Protein AF-A0A942PMK2-F1 (afdb_monomer_lite)

Radius of gyration: 14.57 Å; chains: 1; bounding box: 34×32×46 Å

Foldseek 3Di:
DDDPDPQPLVLQLQLQLQLQLLLLLCVVPDDNVVSNLSSVLSNLLSVCVRVVHDSVVVCVVDDDDPQSVCLSHPLDDDSSLSSQCSVCVVVVVPVSVVVSCVVSVHDPVSSVVSSVVSNVVSVVVPSD

Structure (mmCIF, N/CA/C/O backbone):
data_AF-A0A942PMK2-F1
#
_entry.id   AF-A0A942PMK2-F1
#
loop_
_atom_site.group_PDB
_atom_site.id
_atom_site.type_symbol
_atom_site.label_atom_id
_atom_site.label_alt_id
_atom_site.label_comp_id
_atom_site.label_asym_id
_atom_site.label_entity_id
_atom_site.label_seq_id
_atom_site.pdbx_PDB_ins_code
_atom_site.Cartn_x
_atom_site.Cartn_y
_atom_site.Cartn_z
_atom_site.occupancy
_atom_site.B_iso_or_equiv
_atom_site.auth_seq_id
_atom_site.auth_comp_id
_atom_site.auth_asym_id
_atom_site.auth_atom_id
_atom_site.pdbx_PDB_model_num
ATOM 1 N N . THR A 1 1 ? -15.184 6.788 30.556 1.00 33.84 1 THR A N 1
ATOM 2 C CA . THR A 1 1 ? -14.123 7.720 30.124 1.00 33.84 1 THR A CA 1
ATOM 3 C C . THR A 1 1 ? -13.340 7.067 28.999 1.00 33.84 1 THR A C 1
ATOM 5 O O . THR A 1 1 ? -12.316 6.446 29.239 1.00 33.84 1 THR A O 1
ATOM 8 N N . ALA A 1 2 ? -13.863 7.110 27.771 1.00 38.03 2 ALA A N 1
ATOM 9 C CA . ALA A 1 2 ? -13.157 6.568 26.611 1.00 38.03 2 ALA A CA 1
ATOM 10 C C . ALA A 1 2 ? -12.288 7.689 26.038 1.00 38.03 2 ALA A C 1
ATOM 12 O O . ALA A 1 2 ? -12.793 8.594 25.378 1.00 38.03 2 ALA A O 1
ATOM 13 N N . GLY A 1 3 ? -11.007 7.692 26.406 1.00 37.12 3 GLY A N 1
ATOM 14 C CA . GLY A 1 3 ? -10.035 8.615 25.841 1.00 37.12 3 GLY A CA 1
ATOM 15 C C . GLY A 1 3 ? -9.850 8.288 24.367 1.00 37.12 3 GLY A C 1
ATOM 16 O O . GLY A 1 3 ? -9.281 7.253 24.037 1.00 37.12 3 GLY A O 1
ATOM 17 N N . SER A 1 4 ? -10.330 9.167 23.491 1.00 43.56 4 SER A N 1
ATOM 18 C CA . SER A 1 4 ? -9.861 9.247 22.114 1.00 43.56 4 SER A CA 1
ATOM 19 C C . SER A 1 4 ? -8.357 9.504 22.169 1.00 43.56 4 SER A C 1
ATOM 21 O O . SER A 1 4 ? -7.924 10.630 22.429 1.00 43.56 4 SER A O 1
ATOM 23 N N . LYS A 1 5 ? -7.550 8.452 22.017 1.00 49.47 5 LYS A N 1
ATOM 24 C CA . LYS A 1 5 ? -6.116 8.618 21.795 1.00 49.47 5 LYS A CA 1
ATOM 25 C C . LYS A 1 5 ? -5.984 9.497 20.545 1.00 49.47 5 LYS A C 1
ATOM 27 O O . LYS A 1 5 ? -6.653 9.192 19.556 1.00 49.47 5 LYS A O 1
ATOM 32 N N . PRO A 1 6 ? -5.208 10.592 20.574 1.00 53.53 6 PRO A N 1
ATOM 33 C CA . PRO A 1 6 ? -4.933 11.329 19.352 1.00 53.53 6 PRO A CA 1
ATOM 34 C C . PRO A 1 6 ? -4.385 10.335 18.328 1.00 53.53 6 PRO A C 1
ATOM 36 O O . PRO A 1 6 ? -3.526 9.515 18.668 1.00 53.53 6 PRO A O 1
ATOM 39 N N . THR A 1 7 ? -4.945 10.358 17.118 1.00 61.19 7 THR A N 1
ATOM 40 C CA . THR A 1 7 ? -4.472 9.590 15.964 1.00 61.19 7 THR A CA 1
ATOM 41 C C . THR A 1 7 ? -2.950 9.672 15.949 1.00 61.19 7 THR A C 1
ATOM 43 O O . THR A 1 7 ? -2.421 10.778 15.891 1.00 61.19 7 THR A O 1
ATOM 46 N N . SER A 1 8 ? -2.249 8.542 16.101 1.00 80.81 8 SER A N 1
ATOM 47 C CA . SER A 1 8 ? -0.784 8.539 16.196 1.00 80.81 8 SER A CA 1
ATOM 48 C C . SER A 1 8 ? -0.213 9.282 14.982 1.00 80.81 8 SER A C 1
ATOM 50 O O . SER A 1 8 ? -0.409 8.790 13.867 1.00 80.81 8 SER A O 1
ATOM 52 N N . PRO A 1 9 ? 0.469 10.437 15.150 1.00 84.50 9 PRO A N 1
ATOM 53 C CA . PRO A 1 9 ? 0.996 11.210 14.021 1.00 84.50 9 PRO A CA 1
ATOM 54 C C . PRO A 1 9 ? 1.894 10.360 13.121 1.00 84.50 9 PRO A C 1
ATOM 56 O O . PRO A 1 9 ? 1.856 10.471 11.900 1.00 84.50 9 PRO A O 1
ATOM 59 N N . VAL A 1 10 ? 2.608 9.407 13.729 1.00 88.44 10 VAL A N 1
ATOM 60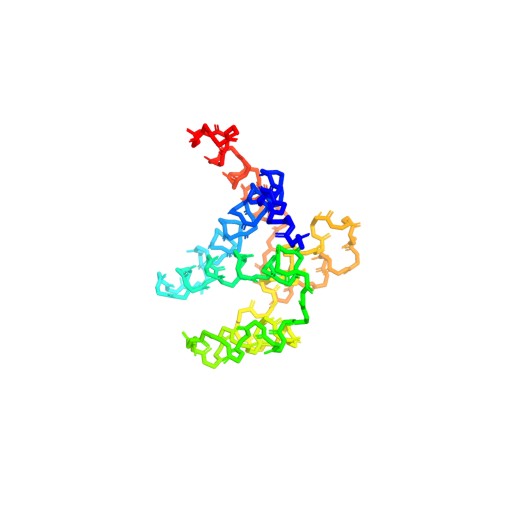 C CA . VAL A 1 10 ? 3.413 8.400 13.033 1.00 88.44 10 VAL A CA 1
ATOM 61 C C . VAL A 1 10 ? 2.553 7.504 12.141 1.00 88.44 10 VAL A C 1
ATOM 63 O O . VAL A 1 10 ? 2.883 7.339 10.975 1.00 88.44 10 VAL A O 1
ATOM 66 N N . LEU A 1 11 ? 1.434 6.960 12.639 1.00 90.25 11 LEU A N 1
ATOM 67 C CA . LEU A 1 11 ? 0.555 6.106 11.826 1.00 90.25 11 LEU A CA 1
ATOM 68 C C . LEU A 1 11 ? -0.132 6.893 10.707 1.00 90.25 11 LEU A C 1
ATOM 70 O O . LEU A 1 11 ? -0.263 6.375 9.602 1.00 90.25 11 LEU A O 1
ATOM 74 N N . SER A 1 12 ? -0.531 8.141 10.966 1.00 91.50 12 SER A N 1
ATOM 75 C CA . SER A 1 12 ? -1.069 9.032 9.931 1.00 91.50 12 SER A CA 1
ATOM 76 C C . SER A 1 12 ? -0.037 9.282 8.833 1.00 91.50 12 SER A C 1
ATOM 78 O O . SER A 1 12 ? -0.348 9.161 7.649 1.00 91.50 12 SER A O 1
ATOM 80 N N . ARG A 1 13 ? 1.212 9.563 9.220 1.00 93.38 13 ARG A N 1
ATOM 81 C CA . ARG A 1 13 ? 2.327 9.737 8.289 1.00 93.38 13 ARG A CA 1
ATOM 82 C C . ARG A 1 13 ? 2.575 8.470 7.475 1.00 93.38 13 ARG A C 1
ATOM 84 O O . ARG A 1 13 ? 2.664 8.558 6.257 1.00 93.38 13 ARG A O 1
ATOM 91 N N . THR A 1 14 ? 2.623 7.304 8.119 1.00 94.69 14 THR A N 1
ATOM 92 C CA . THR A 1 14 ? 2.767 6.007 7.441 1.00 94.69 14 THR A CA 1
ATOM 93 C C . THR A 1 14 ? 1.634 5.763 6.447 1.00 94.69 14 THR A C 1
ATOM 95 O O . THR A 1 14 ? 1.907 5.396 5.310 1.00 94.69 14 THR A O 1
ATOM 98 N N . ALA A 1 15 ? 0.379 6.022 6.828 1.00 96.31 15 ALA A N 1
ATOM 99 C CA . ALA A 1 15 ? -0.775 5.844 5.948 1.00 96.31 15 ALA A CA 1
ATOM 100 C C . ALA A 1 15 ? -0.665 6.705 4.681 1.00 96.31 15 ALA A C 1
ATOM 102 O O . ALA A 1 15 ? -0.867 6.217 3.570 1.00 96.31 15 ALA A O 1
ATOM 103 N N . ILE A 1 16 ? -0.300 7.979 4.842 1.00 96.69 16 ILE A N 1
ATOM 104 C CA . ILE A 1 16 ? -0.152 8.924 3.731 1.00 96.69 16 ILE A CA 1
ATOM 105 C C . ILE A 1 16 ? 1.040 8.541 2.841 1.00 96.69 16 ILE A C 1
ATOM 107 O O . ILE A 1 16 ? 0.906 8.544 1.617 1.00 96.69 16 ILE A O 1
ATOM 111 N N . THR A 1 17 ? 2.176 8.149 3.431 1.00 97.81 17 THR A N 1
ATOM 112 C CA . THR A 1 17 ? 3.335 7.643 2.677 1.00 97.81 17 THR A CA 1
ATOM 113 C C . THR A 1 17 ? 2.958 6.407 1.868 1.00 97.81 17 THR A C 1
ATOM 115 O O . THR A 1 17 ? 3.259 6.350 0.678 1.00 97.81 17 THR A O 1
ATOM 118 N N . ARG A 1 18 ? 2.251 5.443 2.471 1.00 98.44 18 ARG A N 1
ATOM 119 C CA . ARG A 1 18 ? 1.816 4.219 1.791 1.00 98.44 18 ARG A CA 1
ATOM 120 C C . ARG A 1 18 ? 0.845 4.512 0.651 1.00 98.44 18 ARG A C 1
ATOM 122 O O . ARG A 1 18 ? 0.996 3.942 -0.426 1.00 98.44 18 ARG A O 1
ATOM 129 N N . GLY A 1 19 ? -0.106 5.425 0.861 1.00 98.38 19 GLY A N 1
ATOM 130 C CA . GLY A 1 19 ? -0.995 5.932 -0.188 1.00 98.38 19 GLY A CA 1
ATOM 131 C C . GLY A 1 19 ? -0.214 6.476 -1.375 1.00 98.38 19 GLY A C 1
ATOM 132 O O . GLY A 1 19 ? -0.357 5.989 -2.497 1.00 98.38 19 GLY A O 1
ATOM 133 N N . ARG A 1 20 ? 0.685 7.430 -1.115 1.00 98.56 20 ARG A N 1
ATOM 134 C CA . ARG A 1 20 ? 1.509 8.035 -2.165 1.00 98.56 20 ARG A CA 1
ATOM 135 C C . ARG A 1 20 ? 2.401 7.012 -2.862 1.00 98.56 20 ARG A C 1
ATOM 137 O O . ARG A 1 20 ? 2.598 7.093 -4.069 1.00 98.56 20 ARG A O 1
ATOM 144 N N . PHE A 1 21 ? 2.932 6.047 -2.124 1.00 98.75 21 PHE A N 1
ATOM 145 C CA . PHE A 1 21 ? 3.762 5.003 -2.701 1.00 98.75 21 PHE A CA 1
ATOM 146 C C . PHE A 1 21 ? 2.962 4.095 -3.646 1.00 98.75 21 PHE A C 1
ATOM 148 O O . PHE A 1 21 ? 3.383 3.898 -4.784 1.00 98.75 21 PHE A O 1
ATOM 155 N N . CYS A 1 22 ? 1.782 3.621 -3.229 1.00 98.69 22 CYS A N 1
ATOM 156 C CA . CYS A 1 22 ? 0.893 2.805 -4.066 1.00 98.69 22 CYS A CA 1
ATOM 157 C C . CYS A 1 22 ? 0.502 3.523 -5.366 1.00 98.69 22 CYS A C 1
ATOM 159 O O . CYS A 1 22 ? 0.539 2.925 -6.438 1.00 98.69 22 CYS A O 1
ATOM 161 N N . GLU A 1 23 ? 0.164 4.810 -5.275 1.00 98.62 23 GLU A N 1
ATOM 162 C CA . GLU A 1 23 ? -0.144 5.661 -6.430 1.00 98.62 23 GLU A CA 1
ATOM 163 C C . GLU A 1 23 ? 1.043 5.743 -7.407 1.00 98.62 23 GLU A C 1
ATOM 165 O O . GLU A 1 23 ? 0.887 5.525 -8.609 1.00 98.62 23 GLU A O 1
ATOM 170 N N . LEU A 1 24 ? 2.250 6.010 -6.893 1.00 98.62 24 LEU A N 1
ATOM 171 C CA . LEU A 1 24 ? 3.456 6.167 -7.710 1.00 98.62 24 LEU A CA 1
ATOM 172 C C . LEU A 1 24 ? 3.902 4.864 -8.382 1.00 98.62 24 LEU A C 1
ATOM 174 O O . LEU A 1 24 ? 4.389 4.915 -9.511 1.00 98.62 24 LEU A O 1
ATOM 178 N N . LEU A 1 25 ? 3.706 3.711 -7.735 1.00 98.31 25 LEU A N 1
ATOM 179 C CA . LEU A 1 25 ? 4.010 2.399 -8.319 1.00 98.31 25 LEU A CA 1
ATOM 180 C C . LEU A 1 25 ? 3.196 2.118 -9.590 1.00 98.31 25 LEU A C 1
ATOM 182 O O . LEU A 1 25 ? 3.654 1.383 -10.458 1.00 98.31 25 LEU A O 1
ATOM 186 N N . ALA A 1 26 ? 2.003 2.699 -9.717 1.00 97.44 26 ALA A N 1
ATOM 187 C CA . ALA A 1 26 ? 1.122 2.493 -10.864 1.00 97.44 26 ALA A CA 1
ATOM 188 C C . ALA A 1 26 ? 1.246 3.563 -11.956 1.00 97.44 26 ALA A C 1
ATOM 190 O O . ALA A 1 26 ? 0.559 3.473 -12.978 1.00 97.44 26 ALA A O 1
ATOM 191 N N . LYS A 1 27 ? 2.114 4.562 -11.763 1.00 96.00 27 LYS A N 1
ATOM 192 C CA . LYS A 1 27 ? 2.195 5.766 -12.600 1.00 96.00 27 LYS A CA 1
ATOM 193 C C . LYS A 1 27 ? 2.383 5.480 -14.092 1.00 96.00 27 LYS A C 1
ATOM 195 O O . LYS A 1 27 ? 1.846 6.207 -14.924 1.00 96.00 27 LYS A O 1
ATOM 200 N N . GLU A 1 28 ? 3.145 4.442 -14.428 1.00 92.12 28 GLU A N 1
ATOM 201 C CA . GLU A 1 28 ? 3.458 4.074 -15.816 1.00 92.12 28 GLU A CA 1
ATOM 202 C C . GLU A 1 28 ? 2.557 2.958 -16.364 1.00 92.12 28 GLU A C 1
ATOM 204 O O . GLU A 1 28 ? 2.557 2.699 -17.567 1.00 92.12 28 GLU A O 1
ATOM 209 N N . ASN A 1 29 ? 1.774 2.303 -15.501 1.00 90.75 29 ASN A N 1
ATOM 210 C CA . ASN A 1 29 ? 1.078 1.058 -15.829 1.00 90.75 29 ASN A CA 1
ATOM 211 C C . ASN A 1 29 ? -0.448 1.187 -15.825 1.00 90.75 29 ASN A C 1
ATOM 213 O O . ASN A 1 29 ? -1.111 0.397 -16.494 1.00 90.75 29 ASN A O 1
ATOM 217 N N . LEU A 1 30 ? -1.010 2.155 -15.095 1.00 96.56 30 LEU A N 1
ATOM 218 C CA . LEU A 1 30 ? -2.456 2.333 -14.941 1.00 96.56 30 LEU A CA 1
ATOM 219 C C . LEU A 1 30 ? -2.896 3.765 -15.281 1.00 96.56 30 LEU A C 1
ATOM 221 O O . LEU A 1 30 ? -2.107 4.701 -15.148 1.00 96.56 30 LEU A O 1
ATOM 225 N N . PRO A 1 31 ? -4.155 3.972 -15.703 1.00 97.75 31 PRO A N 1
ATOM 226 C CA . PRO A 1 31 ? -4.706 5.310 -15.905 1.00 97.75 31 PRO A CA 1
ATOM 227 C C . PRO A 1 31 ? -4.865 6.071 -14.578 1.00 97.75 31 PRO A C 1
ATOM 229 O O . PRO A 1 31 ? -4.961 5.473 -13.508 1.00 97.75 31 PRO A O 1
ATOM 232 N N . GLN A 1 32 ? -4.942 7.405 -14.649 1.00 97.06 32 GLN A N 1
ATOM 233 C CA . GLN A 1 32 ? -4.963 8.286 -13.470 1.00 97.06 32 GLN A CA 1
ATOM 234 C C . GLN A 1 32 ? -6.040 7.915 -12.437 1.00 97.06 32 GLN A C 1
ATOM 236 O O . GLN A 1 32 ? -5.770 7.927 -11.245 1.00 97.06 32 GLN A O 1
ATOM 241 N N . ASN A 1 33 ? -7.239 7.521 -12.875 1.00 97.38 33 ASN A N 1
ATOM 242 C CA . ASN A 1 33 ? -8.322 7.132 -11.965 1.00 97.38 33 ASN A CA 1
ATOM 243 C C . ASN A 1 33 ? -7.958 5.917 -11.094 1.00 97.38 33 ASN A C 1
ATOM 245 O O . ASN A 1 33 ? -8.392 5.820 -9.950 1.00 97.38 33 ASN A O 1
ATOM 249 N N . ASP A 1 34 ? -7.184 4.976 -11.634 1.00 98.31 34 ASP A N 1
ATOM 250 C CA . ASP A 1 34 ? -6.722 3.807 -10.891 1.00 98.31 34 ASP A CA 1
ATOM 251 C C . ASP A 1 34 ? -5.561 4.169 -9.952 1.00 98.31 34 ASP A C 1
ATOM 253 O O . ASP A 1 34 ? -5.477 3.621 -8.854 1.00 98.31 34 ASP A O 1
ATOM 257 N N . GLN A 1 35 ? -4.716 5.132 -10.334 1.00 98.25 35 GLN A N 1
ATOM 258 C CA . GLN A 1 35 ? -3.670 5.684 -9.464 1.00 98.25 35 GLN A CA 1
ATOM 259 C C . GLN A 1 35 ? -4.283 6.395 -8.245 1.00 98.25 35 GLN A C 1
ATOM 261 O O . GLN A 1 35 ? -3.883 6.134 -7.110 1.00 98.25 35 GLN A O 1
ATOM 266 N N . ASP A 1 36 ? -5.320 7.210 -8.458 1.00 97.88 36 ASP A N 1
ATOM 267 C CA . ASP A 1 36 ? -6.046 7.896 -7.381 1.00 97.88 36 ASP A CA 1
ATOM 268 C C . ASP A 1 36 ? -6.702 6.884 -6.420 1.00 97.88 36 ASP A C 1
ATOM 270 O O . ASP A 1 36 ? -6.654 7.036 -5.197 1.00 97.88 36 ASP A O 1
ATOM 274 N N . ASN A 1 37 ? -7.268 5.795 -6.953 1.00 98.31 37 ASN A N 1
ATOM 275 C CA . ASN A 1 37 ? -7.806 4.710 -6.128 1.00 98.31 37 ASN A CA 1
ATOM 276 C C . ASN A 1 37 ? -6.709 3.980 -5.341 1.00 98.31 37 ASN A C 1
ATOM 278 O O . ASN A 1 37 ? -6.938 3.597 -4.195 1.00 98.31 37 ASN A O 1
ATOM 282 N N . LEU A 1 38 ? -5.515 3.808 -5.912 1.00 98.62 38 LEU A N 1
ATOM 283 C CA . LEU A 1 38 ? -4.370 3.225 -5.213 1.00 98.62 38 LEU A CA 1
ATOM 284 C C . LEU A 1 38 ? -3.875 4.095 -4.059 1.00 98.62 38 LEU A C 1
ATOM 286 O O . LEU A 1 38 ? -3.499 3.553 -3.017 1.00 98.62 38 LEU A O 1
ATOM 290 N N . PHE A 1 39 ? -3.954 5.422 -4.190 1.00 98.50 39 PHE A N 1
ATOM 291 C CA . PHE A 1 39 ? -3.730 6.319 -3.059 1.00 98.50 39 PHE A CA 1
ATOM 292 C C . PHE A 1 39 ? -4.703 6.010 -1.912 1.00 98.50 39 PHE A C 1
ATOM 294 O O . PHE A 1 39 ? -4.278 5.814 -0.771 1.00 98.50 39 PHE A O 1
ATOM 301 N N . ILE A 1 40 ? -6.001 5.892 -2.217 1.00 98.00 40 ILE A N 1
ATOM 302 C CA . ILE A 1 40 ? -7.041 5.560 -1.229 1.00 98.00 40 ILE A CA 1
ATOM 303 C C . ILE A 1 40 ? -6.772 4.193 -0.593 1.00 98.00 40 ILE A C 1
ATOM 305 O O . ILE A 1 40 ? -6.820 4.078 0.630 1.00 98.00 40 ILE A O 1
ATOM 309 N N . VAL A 1 41 ? -6.445 3.173 -1.393 1.00 98.62 41 VAL A N 1
ATOM 310 C CA . VAL A 1 41 ? -6.100 1.824 -0.910 1.00 98.62 41 VAL A CA 1
ATOM 311 C C . VAL A 1 41 ? -4.930 1.882 0.076 1.00 98.62 41 VAL A C 1
ATOM 313 O O . VAL A 1 41 ? -5.026 1.334 1.176 1.00 98.62 41 VAL A O 1
ATOM 316 N N . GLY A 1 42 ? -3.846 2.582 -0.266 1.00 98.38 42 GLY A N 1
ATOM 317 C CA . GLY A 1 42 ? -2.686 2.697 0.615 1.00 98.38 42 GLY A CA 1
ATOM 318 C C . GLY A 1 42 ? -3.018 3.407 1.931 1.00 98.38 42 GLY A C 1
ATOM 319 O O . GLY A 1 42 ? -2.695 2.879 2.994 1.00 98.38 42 GLY A O 1
ATOM 320 N N . VAL A 1 43 ? -3.749 4.526 1.898 1.00 97.56 43 VAL A N 1
ATOM 321 C CA . VAL A 1 43 ? -4.168 5.230 3.127 1.00 97.56 43 VAL A CA 1
ATOM 322 C C . VAL A 1 43 ? -5.108 4.365 3.971 1.00 97.56 43 VAL A C 1
ATOM 324 O O . VAL A 1 43 ? -4.912 4.222 5.180 1.00 97.56 43 VAL A O 1
ATOM 327 N N . PHE A 1 44 ? -6.129 3.766 3.354 1.00 97.69 44 PHE A N 1
ATOM 328 C CA . PHE A 1 44 ? -7.167 3.028 4.078 1.00 97.69 44 PHE A CA 1
ATOM 329 C C . PHE A 1 44 ? -6.657 1.717 4.667 1.00 97.69 44 PHE A C 1
ATOM 331 O O . PHE A 1 44 ? -7.185 1.267 5.683 1.00 97.69 44 PHE A O 1
ATOM 338 N N . SER A 1 45 ? -5.582 1.151 4.119 1.00 98.12 45 SER A N 1
ATOM 339 C CA . SER A 1 45 ? -4.946 -0.048 4.671 1.00 98.12 45 SER A CA 1
ATOM 340 C C . SER A 1 45 ? -4.447 0.116 6.119 1.00 98.12 45 SER A C 1
ATOM 342 O O . SER A 1 45 ? -4.314 -0.882 6.826 1.00 98.12 45 SER A O 1
ATOM 344 N N . LEU A 1 46 ? -4.240 1.355 6.592 1.00 96.38 46 LEU A N 1
ATOM 345 C CA . LEU A 1 46 ? -3.859 1.676 7.978 1.00 96.38 46 LEU A CA 1
ATOM 346 C C . LEU A 1 46 ? -5.047 1.957 8.906 1.00 96.38 46 LEU A C 1
ATOM 348 O O . LEU A 1 46 ? -4.860 2.025 10.123 1.00 96.38 46 LEU A O 1
ATOM 352 N N . LEU A 1 47 ? -6.267 2.103 8.379 1.00 94.50 47 LEU A N 1
ATOM 353 C CA . LEU A 1 47 ? -7.451 2.368 9.201 1.00 94.50 47 LEU A CA 1
ATOM 354 C C . LEU A 1 47 ? -7.695 1.311 10.288 1.00 94.50 47 LEU A C 1
ATOM 356 O O . LEU A 1 47 ? -8.044 1.722 11.392 1.00 94.50 47 LEU A O 1
ATOM 360 N N . PRO A 1 48 ? -7.465 -0.001 10.070 1.00 94.25 48 PRO A N 1
ATOM 361 C CA . PRO A 1 48 ? -7.582 -0.990 11.140 1.00 94.25 48 PRO A CA 1
ATOM 362 C C . PRO A 1 48 ? -6.712 -0.680 12.361 1.00 94.25 48 PRO A C 1
ATOM 364 O O . PRO A 1 48 ? -7.158 -0.828 13.497 1.00 94.25 48 PRO A O 1
ATOM 367 N N . ALA A 1 49 ? -5.481 -0.211 12.130 1.00 92.44 49 ALA A N 1
ATOM 368 C CA . ALA A 1 49 ? -4.549 0.158 13.192 1.00 92.44 49 ALA A CA 1
ATOM 369 C C . ALA A 1 49 ? -4.937 1.484 13.863 1.00 92.44 49 ALA A C 1
ATOM 371 O O . ALA A 1 49 ? -4.784 1.630 15.071 1.00 92.44 49 ALA A O 1
ATOM 372 N N . LEU A 1 50 ? -5.458 2.442 13.090 1.00 90.38 50 LEU A N 1
ATOM 373 C CA . LEU A 1 50 ? -5.901 3.745 13.594 1.00 90.38 50 LEU A CA 1
ATOM 374 C C . LE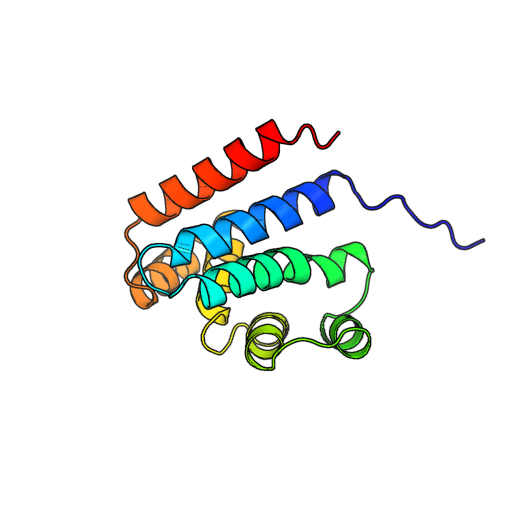U A 1 50 ? -7.205 3.670 14.399 1.00 90.38 50 LEU A C 1
ATOM 376 O O . LEU A 1 50 ? -7.374 4.412 15.363 1.00 90.38 50 LEU A O 1
ATOM 380 N N . LEU A 1 51 ? -8.126 2.800 13.986 1.00 90.75 51 LEU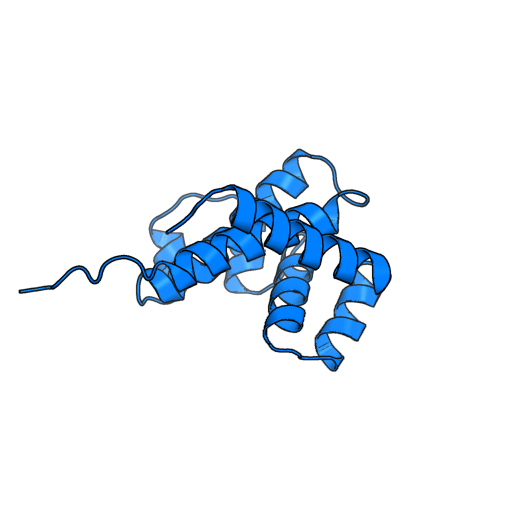 A N 1
ATOM 381 C CA . LEU A 1 51 ? -9.460 2.640 14.571 1.00 90.75 51 LEU A CA 1
ATOM 382 C C . LEU A 1 51 ? -9.547 1.464 15.553 1.00 90.75 51 LEU A C 1
ATOM 384 O O . LEU A 1 51 ? -10.614 1.236 16.119 1.00 90.75 51 LEU A O 1
ATOM 388 N N . GLU A 1 52 ? -8.450 0.722 15.733 1.00 92.88 52 GLU A N 1
ATOM 389 C CA . GLU A 1 52 ? -8.351 -0.467 16.587 1.00 92.88 52 GLU A CA 1
ATOM 390 C C . GLU A 1 52 ? -9.454 -1.507 16.290 1.00 92.88 52 GLU A C 1
ATOM 392 O O . GLU A 1 52 ? -10.089 -2.054 17.192 1.00 92.88 52 GLU A O 1
ATOM 397 N N . MET A 1 53 ? -9.700 -1.786 15.003 1.00 94.56 53 MET A N 1
ATOM 398 C CA . MET A 1 53 ? -10.713 -2.756 14.567 1.00 94.56 53 MET A CA 1
ATOM 399 C C . MET A 1 53 ? -10.318 -3.504 13.289 1.00 94.56 53 MET A C 1
ATOM 401 O O . MET A 1 53 ? -9.522 -2.993 12.508 1.00 94.56 53 MET A O 1
ATOM 405 N N . PRO A 1 54 ? -10.880 -4.698 13.026 1.00 97.19 54 PRO A N 1
ATOM 406 C CA . PRO A 1 54 ? -10.619 -5.432 11.789 1.00 97.19 54 PRO A CA 1
ATOM 407 C C . PRO A 1 54 ? -11.041 -4.651 10.539 1.00 97.19 54 PRO A C 1
ATOM 409 O O . PRO A 1 54 ? -12.055 -3.954 10.566 1.00 97.19 54 PRO A O 1
ATOM 412 N N . MET A 1 55 ? -10.332 -4.846 9.418 1.00 97.31 55 MET A N 1
ATOM 413 C CA . MET A 1 55 ? -10.640 -4.178 8.141 1.00 97.31 55 MET A CA 1
ATOM 414 C C . MET A 1 55 ? -12.094 -4.366 7.701 1.00 97.31 55 MET A C 1
ATOM 416 O O . MET A 1 55 ? -12.717 -3.412 7.248 1.00 97.31 55 MET A O 1
ATOM 420 N N . GLN A 1 56 ? -12.668 -5.553 7.911 1.00 96.69 56 GLN A N 1
ATOM 421 C CA . GLN A 1 56 ? -14.077 -5.801 7.602 1.00 96.69 56 GLN A CA 1
ATOM 422 C C . GLN A 1 56 ? -15.007 -4.788 8.289 1.00 96.69 56 GLN A C 1
ATOM 424 O O . GLN A 1 56 ? -15.864 -4.200 7.642 1.00 96.69 56 GLN A O 1
ATOM 429 N N . GLN A 1 57 ? -14.779 -4.502 9.576 1.00 96.81 57 GLN A N 1
ATOM 430 C CA . GLN A 1 57 ? -15.592 -3.535 10.320 1.00 96.81 57 GLN A CA 1
ATOM 431 C C . GLN A 1 57 ? -15.346 -2.087 9.886 1.00 96.81 57 GLN A C 1
ATOM 433 O O . GLN A 1 57 ? -16.218 -1.240 10.084 1.00 96.81 57 GLN A O 1
ATOM 438 N N . VAL A 1 58 ? -14.167 -1.785 9.332 1.00 95.69 58 VAL A N 1
ATOM 439 C CA . VAL A 1 58 ? -13.891 -0.482 8.716 1.00 95.69 58 VAL A CA 1
ATOM 440 C C . VAL A 1 58 ? -14.747 -0.328 7.462 1.00 95.69 58 VAL A C 1
ATOM 442 O O . VAL A 1 58 ? -15.443 0.676 7.329 1.00 95.69 58 VAL A O 1
ATOM 445 N N . LEU A 1 59 ? -14.736 -1.332 6.581 1.00 95.69 59 LEU A N 1
ATOM 446 C CA . LEU A 1 59 ? -15.484 -1.314 5.323 1.00 95.69 59 LEU A CA 1
ATOM 447 C C . LEU A 1 59 ? -17.001 -1.315 5.529 1.00 95.69 59 LEU A C 1
ATOM 449 O O . LEU A 1 59 ? -17.703 -0.665 4.769 1.00 95.69 59 LEU A O 1
ATOM 453 N N . ASP A 1 60 ? -17.515 -1.910 6.606 1.00 95.12 60 ASP A N 1
ATOM 454 C CA . ASP A 1 60 ? -18.945 -1.819 6.944 1.00 95.12 60 ASP A CA 1
ATOM 455 C C . ASP A 1 60 ? -19.404 -0.373 7.253 1.00 95.12 60 ASP A C 1
ATOM 457 O O . ASP A 1 60 ? -20.602 -0.082 7.282 1.00 95.12 60 ASP A O 1
ATOM 461 N N . ARG A 1 61 ? -18.465 0.549 7.512 1.00 92.94 61 ARG A N 1
ATOM 462 C CA . ARG A 1 61 ? -18.737 1.951 7.879 1.00 92.94 61 ARG A CA 1
ATOM 463 C C . ARG A 1 61 ? -18.509 2.942 6.740 1.00 92.94 61 ARG A C 1
ATOM 465 O O . ARG A 1 61 ? -18.856 4.112 6.902 1.00 92.94 61 ARG A O 1
ATOM 472 N N . ILE A 1 62 ? -17.918 2.515 5.625 1.00 91.69 62 ILE A N 1
ATOM 473 C CA . ILE A 1 62 ? -17.574 3.383 4.494 1.00 91.69 62 ILE A CA 1
ATOM 474 C C . ILE A 1 62 ? -17.994 2.742 3.174 1.00 91.69 62 ILE A C 1
ATOM 476 O O . ILE A 1 62 ? -17.930 1.534 3.006 1.00 91.69 62 ILE A O 1
ATOM 480 N N . VAL A 1 63 ? -18.398 3.560 2.206 1.00 91.44 63 VAL A N 1
ATOM 481 C CA . VAL A 1 63 ? -18.713 3.073 0.858 1.00 91.44 63 VAL A CA 1
ATOM 482 C C . VAL A 1 63 ? -17.487 3.271 -0.023 1.00 91.44 63 VAL A C 1
ATOM 484 O O . VAL A 1 63 ? -17.041 4.400 -0.220 1.00 91.44 63 VAL A O 1
ATOM 487 N N . VAL A 1 64 ? -16.951 2.174 -0.551 1.00 94.19 64 VAL A N 1
ATOM 488 C CA . VAL A 1 64 ? -15.831 2.159 -1.500 1.00 94.19 64 VAL A CA 1
ATOM 489 C C . VAL A 1 64 ? -16.182 1.285 -2.701 1.00 94.19 64 VAL A C 1
ATOM 491 O O . VAL A 1 64 ? -17.134 0.512 -2.656 1.00 94.19 64 VAL A O 1
ATOM 494 N N . LEU A 1 65 ? -15.422 1.415 -3.787 1.00 96.38 65 LEU A N 1
ATOM 495 C CA . LEU A 1 65 ? -15.548 0.519 -4.936 1.00 96.38 65 LEU A CA 1
ATOM 496 C C . LEU A 1 65 ? -15.136 -0.906 -4.544 1.00 96.38 65 LEU A C 1
ATOM 498 O O . LEU A 1 65 ? -14.172 -1.067 -3.795 1.00 96.38 65 LEU A O 1
ATOM 502 N N . ASP A 1 66 ? -15.773 -1.920 -5.133 1.00 96.56 66 ASP A N 1
ATOM 503 C CA . ASP A 1 66 ? -15.455 -3.336 -4.870 1.00 96.56 66 ASP A CA 1
ATOM 504 C C . ASP A 1 66 ? -13.956 -3.622 -5.029 1.00 96.56 66 ASP A C 1
ATOM 506 O O . ASP A 1 66 ? -13.332 -4.207 -4.156 1.00 96.56 66 ASP A O 1
ATOM 510 N N . ARG A 1 67 ? -13.323 -3.061 -6.067 1.00 97.06 67 ARG A N 1
ATOM 511 C CA . ARG A 1 67 ? -11.876 -3.210 -6.307 1.00 97.06 67 ARG A CA 1
ATOM 512 C C . ARG A 1 67 ? -10.996 -2.669 -5.173 1.00 97.06 67 ARG A C 1
ATOM 514 O O . ARG A 1 67 ? -9.887 -3.160 -4.979 1.00 97.06 67 ARG A O 1
ATOM 521 N N . ILE A 1 68 ? -11.453 -1.633 -4.464 1.00 98.38 68 ILE A N 1
ATOM 522 C CA . ILE A 1 68 ? -10.764 -1.097 -3.281 1.00 98.38 68 ILE A CA 1
ATOM 523 C C . ILE A 1 68 ? -10.965 -2.060 -2.106 1.00 98.38 68 ILE A C 1
ATOM 525 O O . ILE A 1 68 ? -9.995 -2.382 -1.422 1.00 98.38 68 ILE A O 1
ATOM 529 N N . ALA A 1 69 ? -12.189 -2.552 -1.895 1.00 98.12 69 ALA A N 1
ATOM 530 C CA . ALA A 1 69 ? -12.488 -3.529 -0.849 1.00 98.12 69 ALA A CA 1
ATOM 531 C C . ALA A 1 69 ? -11.685 -4.832 -1.030 1.00 98.12 69 ALA A C 1
ATOM 533 O O . ALA A 1 69 ? -11.030 -5.265 -0.083 1.00 98.12 69 ALA A O 1
ATOM 534 N N . ASP A 1 70 ? -11.641 -5.384 -2.245 1.00 98.38 70 ASP A N 1
ATOM 535 C CA . ASP A 1 70 ? -10.892 -6.596 -2.612 1.00 98.38 70 ASP A CA 1
ATOM 536 C C . ASP A 1 70 ? -9.400 -6.488 -2.254 1.00 98.38 70 ASP A C 1
ATOM 538 O O . ASP A 1 70 ? -8.787 -7.421 -1.724 1.00 98.38 70 ASP A O 1
ATOM 542 N N . ALA A 1 71 ? -8.804 -5.321 -2.510 1.00 98.50 71 ALA A N 1
ATOM 543 C CA . ALA A 1 71 ? -7.413 -5.056 -2.172 1.00 98.50 71 ALA A CA 1
ATOM 544 C C . ALA A 1 71 ? -7.210 -4.913 -0.658 1.00 98.50 71 ALA A C 1
ATOM 546 O O . ALA A 1 71 ? -6.247 -5.449 -0.107 1.00 98.50 71 ALA A O 1
ATOM 547 N N . LEU A 1 72 ? -8.118 -4.216 0.030 1.00 98.50 72 LEU A N 1
ATOM 548 C CA . LEU A 1 72 ? -8.030 -3.958 1.468 1.00 98.50 72 LEU A CA 1
ATOM 549 C C . LEU A 1 72 ? -8.297 -5.199 2.329 1.00 98.50 72 LEU A C 1
ATOM 551 O O . LEU A 1 72 ? -7.689 -5.315 3.396 1.00 98.50 72 LEU A O 1
ATOM 555 N N . LEU A 1 73 ? -9.159 -6.113 1.886 1.00 97.88 73 LEU A N 1
ATOM 556 C CA . LEU A 1 73 ? -9.486 -7.350 2.600 1.00 97.88 73 LEU A CA 1
ATOM 557 C C . LEU A 1 73 ? -8.503 -8.468 2.272 1.00 97.88 73 LEU A C 1
ATOM 559 O O . LEU A 1 73 ? -7.859 -9.002 3.173 1.00 97.88 73 LEU A O 1
ATOM 563 N N . ASP A 1 74 ? -8.348 -8.766 0.984 1.00 97.75 74 ASP A N 1
ATOM 564 C CA . ASP A 1 74 ? -7.750 -10.027 0.539 1.00 97.75 74 ASP A CA 1
ATOM 565 C C . ASP A 1 74 ? -6.449 -9.831 -0.239 1.00 97.75 74 ASP A C 1
ATOM 567 O O . ASP A 1 74 ? -5.870 -10.797 -0.736 1.00 97.75 74 ASP A O 1
ATOM 571 N N . ARG A 1 75 ? -5.991 -8.578 -0.383 1.00 98.12 75 ARG A N 1
ATOM 572 C CA . ARG A 1 75 ? -4.864 -8.214 -1.259 1.00 98.12 75 ARG A CA 1
ATOM 573 C C . ARG A 1 75 ? -5.060 -8.737 -2.682 1.00 98.12 75 ARG A C 1
ATOM 575 O O . ARG A 1 75 ? -4.109 -9.109 -3.366 1.00 98.12 75 ARG A O 1
ATOM 582 N N . SER A 1 76 ? -6.308 -8.734 -3.141 1.00 98.25 76 SER A N 1
ATOM 583 C CA . SER A 1 76 ? -6.701 -9.289 -4.430 1.00 98.25 76 SER A CA 1
ATOM 584 C C . SER A 1 76 ? -7.135 -8.201 -5.419 1.00 98.25 76 SER A C 1
ATOM 586 O O . SER A 1 76 ? -7.098 -7.001 -5.130 1.00 98.25 76 SER A O 1
ATOM 588 N N . GLY A 1 77 ? -7.495 -8.624 -6.631 1.00 97.56 77 GLY A N 1
ATOM 589 C CA . GLY A 1 77 ? -7.925 -7.723 -7.693 1.00 97.56 77 GLY A CA 1
ATOM 590 C C . GLY A 1 77 ? -6.798 -6.844 -8.242 1.00 97.56 77 GLY A C 1
ATOM 591 O O . GLY A 1 77 ? -5.613 -7.123 -8.074 1.00 97.56 77 GLY A O 1
ATOM 592 N N . LEU A 1 78 ? -7.185 -5.772 -8.937 1.00 97.38 78 LEU A N 1
ATOM 593 C CA . LEU A 1 78 ? -6.247 -4.888 -9.638 1.00 97.38 78 LEU A CA 1
ATOM 594 C C . LEU A 1 78 ? -5.285 -4.162 -8.685 1.00 97.38 78 LEU A C 1
ATOM 596 O O . LEU A 1 78 ? -4.121 -3.972 -9.020 1.00 97.38 78 LEU A O 1
ATOM 600 N N . TYR A 1 79 ? -5.768 -3.750 -7.510 1.00 98.62 79 TYR A N 1
ATOM 601 C CA . TYR A 1 79 ? -5.000 -2.919 -6.578 1.00 98.62 79 TYR A CA 1
ATOM 602 C C . TYR A 1 79 ? -4.252 -3.732 -5.514 1.00 98.62 79 TYR A C 1
ATOM 604 O O . TYR A 1 79 ? -3.295 -3.234 -4.923 1.00 98.62 79 TYR A O 1
ATOM 612 N N . GLY A 1 80 ? -4.654 -4.985 -5.285 1.00 98.50 80 GLY A N 1
ATOM 613 C CA . GLY A 1 80 ? -4.068 -5.875 -4.284 1.00 98.50 80 GLY A CA 1
ATOM 614 C C . GLY A 1 80 ? -2.547 -6.023 -4.381 1.00 98.50 80 GLY A C 1
ATOM 615 O O . GLY A 1 80 ? -1.870 -5.755 -3.389 1.00 98.50 80 GLY A O 1
ATOM 616 N N . PRO A 1 81 ? -1.983 -6.349 -5.562 1.00 98.44 81 PRO A N 1
ATOM 617 C CA . PRO A 1 81 ? -0.538 -6.498 -5.722 1.00 98.44 81 PRO A CA 1
ATOM 618 C C . PRO A 1 81 ? 0.254 -5.228 -5.389 1.00 98.44 81 PRO A C 1
ATOM 620 O O . PRO A 1 81 ? 1.324 -5.313 -4.797 1.00 98.44 81 PRO A O 1
ATOM 623 N N . PHE A 1 82 ? -0.269 -4.040 -5.704 1.00 98.56 82 PHE A N 1
ATOM 624 C CA . PHE A 1 82 ? 0.394 -2.777 -5.363 1.00 98.56 82 PHE A CA 1
ATOM 625 C C . PHE A 1 82 ? 0.439 -2.555 -3.849 1.00 98.56 82 PHE A C 1
ATOM 627 O O . PHE A 1 82 ? 1.480 -2.171 -3.315 1.00 98.56 82 PHE A O 1
ATOM 634 N N . LEU A 1 83 ? -0.660 -2.856 -3.149 1.00 98.69 83 LEU A N 1
ATOM 635 C CA . LEU A 1 83 ? -0.693 -2.784 -1.690 1.00 98.69 83 LEU A CA 1
ATOM 636 C C . LEU A 1 83 ? 0.248 -3.817 -1.055 1.00 98.69 83 LEU A C 1
ATOM 638 O O . LEU A 1 83 ? 0.999 -3.474 -0.146 1.00 98.69 83 LEU A O 1
ATOM 642 N N . SER A 1 84 ? 0.267 -5.053 -1.562 1.00 98.56 84 SER A N 1
ATOM 643 C CA . SER A 1 84 ? 1.209 -6.080 -1.100 1.00 98.56 84 SER A CA 1
ATOM 644 C C . SER A 1 84 ? 2.665 -5.677 -1.303 1.00 98.56 84 SER A C 1
ATOM 646 O O . SER A 1 84 ? 3.488 -5.930 -0.428 1.00 98.56 84 SER A O 1
ATOM 648 N N . LEU A 1 85 ? 2.995 -5.034 -2.427 1.00 98.50 85 LEU A N 1
ATOM 649 C CA . LEU A 1 85 ? 4.347 -4.536 -2.664 1.00 98.50 85 LEU A CA 1
ATOM 650 C C . LEU A 1 85 ? 4.725 -3.444 -1.657 1.00 98.50 85 LEU A C 1
ATOM 652 O O . LEU A 1 85 ? 5.828 -3.470 -1.115 1.00 98.50 85 LEU A O 1
ATOM 656 N N . ALA A 1 86 ? 3.807 -2.518 -1.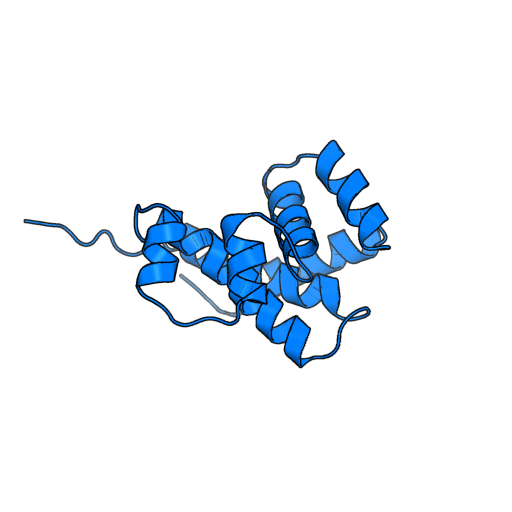368 1.00 98.38 86 ALA A N 1
ATOM 657 C CA . ALA A 1 86 ? 4.038 -1.486 -0.364 1.00 98.38 86 ALA A CA 1
ATOM 658 C C . ALA A 1 86 ? 4.304 -2.084 1.029 1.00 98.38 86 ALA A C 1
ATOM 660 O O . ALA A 1 86 ? 5.273 -1.716 1.691 1.00 98.38 86 ALA A O 1
ATOM 661 N N . GLU A 1 87 ? 3.502 -3.066 1.443 1.00 97.94 87 GLU A N 1
ATOM 662 C CA . GLU A 1 87 ? 3.667 -3.763 2.725 1.00 97.94 87 GLU A CA 1
ATOM 663 C C . GLU A 1 87 ? 4.968 -4.582 2.795 1.00 97.94 87 GLU A C 1
ATOM 665 O O . GLU A 1 87 ? 5.625 -4.607 3.839 1.00 97.94 87 GLU A O 1
ATOM 670 N N . ALA A 1 88 ? 5.384 -5.208 1.690 1.00 98.06 88 ALA A N 1
ATOM 671 C CA . ALA A 1 88 ? 6.643 -5.951 1.610 1.00 98.06 88 ALA A CA 1
ATOM 672 C C . ALA A 1 88 ? 7.866 -5.033 1.773 1.00 98.06 88 ALA A C 1
ATOM 674 O O . ALA A 1 88 ? 8.811 -5.370 2.487 1.00 98.06 88 ALA A O 1
ATOM 675 N N . VAL A 1 89 ? 7.834 -3.842 1.163 1.00 97.31 89 VAL A N 1
ATOM 676 C CA . VAL A 1 89 ? 8.888 -2.826 1.319 1.00 97.31 89 VAL A CA 1
ATOM 677 C C . VAL A 1 89 ? 8.990 -2.355 2.770 1.00 97.31 89 VAL A C 1
ATOM 679 O O . VAL A 1 89 ? 10.091 -2.282 3.313 1.00 97.31 89 VAL A O 1
ATOM 682 N N . GLU A 1 90 ? 7.862 -2.071 3.420 1.00 95.25 90 GLU A N 1
ATOM 683 C CA . GLU A 1 90 ? 7.835 -1.598 4.811 1.00 95.25 90 GLU A CA 1
ATOM 684 C C . GLU A 1 90 ? 8.279 -2.666 5.824 1.00 95.25 90 GLU A C 1
ATOM 686 O O . GLU A 1 90 ? 8.928 -2.347 6.820 1.00 95.25 90 GLU A O 1
ATOM 691 N N . SER A 1 91 ? 7.941 -3.934 5.575 1.00 95.75 91 SER A N 1
ATOM 692 C CA . SER A 1 91 ? 8.307 -5.071 6.433 1.00 95.75 91 SER A CA 1
ATOM 693 C C . SER A 1 91 ? 9.681 -5.674 6.121 1.00 95.75 91 SER A C 1
ATOM 695 O O . SER A 1 91 ? 10.123 -6.576 6.833 1.00 95.75 91 SER A O 1
ATOM 697 N N . ALA A 1 92 ? 10.368 -5.164 5.092 1.00 95.44 92 ALA A N 1
ATOM 698 C CA . ALA A 1 92 ? 11.611 -5.715 4.554 1.00 95.44 92 ALA A CA 1
ATOM 699 C C . ALA A 1 92 ? 11.507 -7.202 4.141 1.00 95.44 92 ALA A C 1
ATOM 701 O O . ALA A 1 92 ? 12.499 -7.936 4.190 1.00 95.44 92 ALA A O 1
ATOM 702 N N . ASP A 1 93 ? 10.325 -7.649 3.699 1.00 96.81 93 ASP A N 1
ATOM 703 C CA . ASP A 1 93 ? 10.136 -8.981 3.121 1.00 96.81 93 ASP A CA 1
ATOM 704 C C . ASP A 1 93 ? 10.657 -9.005 1.679 1.00 96.81 93 ASP A C 1
ATOM 706 O O . ASP A 1 93 ? 9.947 -8.720 0.711 1.00 96.81 93 ASP A O 1
ATOM 710 N N . LEU A 1 94 ? 11.934 -9.361 1.537 1.00 93.81 94 LEU A N 1
ATOM 711 C CA . LEU A 1 94 ? 12.607 -9.421 0.239 1.00 93.81 94 LEU A CA 1
ATOM 712 C C . LEU A 1 94 ? 11.984 -10.455 -0.707 1.00 93.81 94 LEU A C 1
ATOM 714 O O . LEU A 1 94 ? 11.990 -10.250 -1.919 1.00 93.81 94 LEU A O 1
ATOM 718 N N . SER A 1 95 ? 11.431 -11.544 -0.166 1.00 95.94 95 SER A N 1
ATOM 719 C CA . SER A 1 95 ? 10.851 -12.619 -0.973 1.00 95.94 95 SER A CA 1
ATOM 720 C C . SER A 1 95 ? 9.534 -12.189 -1.615 1.00 95.94 95 SER A C 1
ATOM 722 O O . SER A 1 95 ? 9.315 -12.396 -2.813 1.00 95.94 95 SER A O 1
ATOM 724 N N . GLN A 1 96 ? 8.679 -11.521 -0.838 1.00 95.88 96 GLN A N 1
ATOM 725 C CA . GLN A 1 96 ? 7.427 -10.972 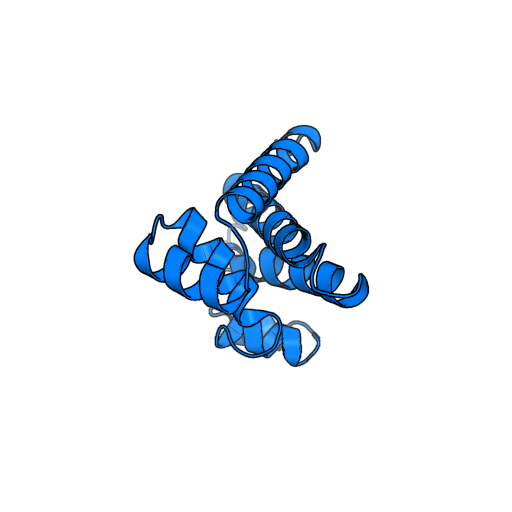-1.331 1.00 95.88 96 GLN A CA 1
ATOM 726 C C . GLN A 1 96 ? 7.686 -9.784 -2.260 1.00 95.88 96 GLN A C 1
ATOM 728 O O . GLN A 1 96 ? 7.057 -9.695 -3.313 1.00 95.88 96 GLN A O 1
ATOM 733 N N . LEU A 1 97 ? 8.645 -8.917 -1.921 1.00 96.44 97 LEU A N 1
ATOM 734 C CA . LEU A 1 97 ? 9.042 -7.789 -2.760 1.00 96.44 97 LEU A CA 1
ATOM 735 C C . LEU A 1 97 ? 9.471 -8.260 -4.154 1.00 96.44 97 LEU A C 1
ATOM 737 O O . LEU A 1 97 ? 8.945 -7.749 -5.142 1.00 96.44 97 LEU A O 1
ATOM 741 N N . GLU A 1 98 ? 10.376 -9.239 -4.253 1.00 96.25 98 GLU A N 1
ATOM 742 C CA . GLU A 1 98 ? 10.856 -9.761 -5.541 1.00 96.25 98 GLU A CA 1
ATOM 743 C C . GLU A 1 98 ? 9.719 -10.390 -6.360 1.00 96.25 98 GLU A C 1
ATOM 745 O O . GLU A 1 98 ? 9.534 -10.065 -7.539 1.00 96.25 98 GLU A O 1
ATOM 750 N N . SER A 1 99 ? 8.914 -11.243 -5.720 1.00 96.88 99 SER A N 1
ATOM 751 C CA . SER A 1 99 ? 7.791 -11.936 -6.357 1.00 96.88 99 SER A CA 1
ATOM 752 C C . SER A 1 99 ? 6.745 -10.959 -6.908 1.00 96.88 99 SER A C 1
ATOM 754 O O . SER A 1 99 ? 6.371 -11.022 -8.083 1.00 96.88 99 SER A O 1
ATOM 756 N N . VAL A 1 100 ? 6.307 -10.002 -6.085 1.00 96.94 100 VAL A N 1
ATOM 757 C CA . VAL A 1 100 ? 5.245 -9.057 -6.451 1.00 96.94 100 VAL A CA 1
ATOM 758 C C . VAL A 1 100 ? 5.744 -8.010 -7.447 1.00 96.94 100 VAL A C 1
ATOM 760 O O . VAL A 1 100 ? 5.029 -7.702 -8.400 1.00 96.94 100 VAL A O 1
ATOM 763 N N . SER A 1 101 ? 6.978 -7.513 -7.302 1.00 96.69 101 SER A N 1
ATOM 764 C CA . SER A 1 101 ? 7.569 -6.582 -8.280 1.00 96.69 101 SER A CA 1
ATOM 765 C C . SER A 1 101 ? 7.656 -7.220 -9.665 1.00 96.69 101 SER A C 1
ATOM 767 O O . SER A 1 101 ? 7.313 -6.586 -10.662 1.00 96.69 101 SER A O 1
ATOM 769 N N . THR A 1 102 ? 8.027 -8.504 -9.728 1.00 96.50 102 THR A N 1
ATOM 770 C CA . THR A 1 102 ? 8.066 -9.266 -10.983 1.00 96.50 102 THR A CA 1
ATOM 771 C C . THR A 1 102 ? 6.675 -9.396 -11.603 1.00 96.50 102 THR A C 1
ATOM 773 O O . THR A 1 102 ? 6.512 -9.155 -12.798 1.00 96.50 102 THR A O 1
ATOM 776 N N . ALA A 1 103 ? 5.657 -9.725 -10.801 1.00 95.19 103 ALA A N 1
ATOM 777 C CA . ALA A 1 103 ? 4.275 -9.838 -11.272 1.00 95.19 103 ALA A CA 1
ATOM 778 C C . ALA A 1 103 ? 3.715 -8.505 -11.803 1.00 95.19 103 ALA A C 1
ATOM 780 O O . ALA A 1 103 ? 2.947 -8.498 -12.764 1.00 95.19 103 ALA A O 1
ATOM 781 N N . LEU A 1 104 ? 4.130 -7.385 -11.205 1.00 96.69 104 LEU A N 1
ATOM 782 C CA . LEU A 1 104 ? 3.782 -6.031 -11.636 1.00 96.69 104 LEU A CA 1
ATOM 783 C C . LEU A 1 104 ? 4.653 -5.502 -12.787 1.00 96.69 104 LEU A C 1
ATOM 785 O O . LEU A 1 104 ? 4.393 -4.409 -13.284 1.00 96.69 104 LEU A O 1
ATOM 789 N N . MET A 1 105 ? 5.664 -6.260 -13.226 1.00 96.94 105 MET A N 1
ATOM 790 C CA . MET A 1 105 ? 6.662 -5.828 -14.214 1.00 96.94 105 MET A CA 1
ATOM 791 C C . MET A 1 105 ? 7.394 -4.537 -13.808 1.00 96.94 105 MET A C 1
ATOM 793 O O . MET A 1 105 ? 7.741 -3.716 -14.658 1.00 96.94 105 MET A O 1
ATOM 797 N N . LEU A 1 106 ? 7.641 -4.365 -12.508 1.00 97.62 106 LEU A N 1
ATOM 798 C CA . LEU A 1 106 ? 8.371 -3.231 -11.952 1.00 97.62 106 LEU A CA 1
ATOM 799 C C . LEU A 1 106 ? 9.830 -3.603 -11.695 1.00 97.62 106 LEU A C 1
ATOM 801 O O . LEU A 1 106 ? 10.145 -4.625 -11.083 1.00 97.62 106 LEU A O 1
ATOM 805 N N . SER A 1 107 ? 10.734 -2.737 -12.138 1.00 96.56 107 SER A N 1
ATOM 806 C CA . SER A 1 107 ? 12.154 -2.846 -11.818 1.00 96.56 107 SER A CA 1
ATOM 807 C C . SER A 1 107 ? 12.440 -2.413 -10.371 1.00 96.56 107 SER A C 1
ATOM 809 O O . SER A 1 107 ? 11.744 -1.543 -9.837 1.00 96.56 107 SER A O 1
ATOM 811 N N . PRO A 1 108 ? 13.521 -2.915 -9.743 1.00 94.69 108 PRO A N 1
ATOM 812 C CA . PRO A 1 108 ? 13.940 -2.459 -8.415 1.00 94.69 108 PRO A CA 1
ATOM 813 C C . PRO A 1 108 ? 14.150 -0.940 -8.319 1.00 94.69 108 PRO A C 1
ATOM 815 O O . PRO A 1 108 ? 13.870 -0.342 -7.279 1.00 94.69 108 PRO A O 1
ATOM 818 N N . ASN A 1 109 ? 14.604 -0.306 -9.408 1.00 96.75 109 ASN A N 1
ATOM 819 C CA . ASN A 1 109 ? 14.777 1.145 -9.470 1.00 96.75 109 ASN A CA 1
ATOM 820 C C . ASN A 1 109 ? 13.432 1.875 -9.413 1.00 96.75 109 ASN A C 1
ATOM 822 O O . ASN A 1 109 ? 13.297 2.782 -8.601 1.00 96.75 109 ASN A O 1
ATOM 826 N N . GLN A 1 110 ? 12.425 1.445 -10.183 1.00 97.50 110 GLN A N 1
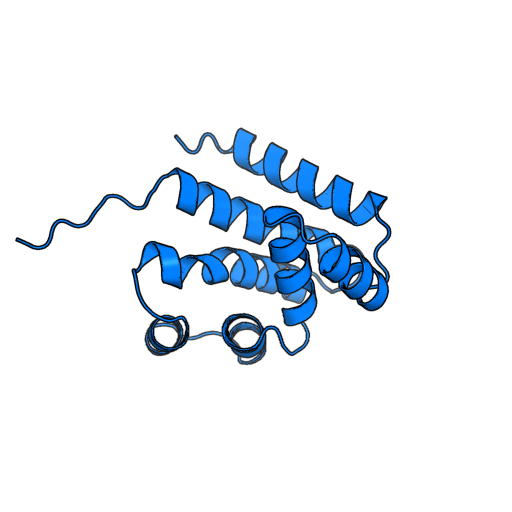ATOM 827 C CA . GLN A 1 110 ? 11.084 2.048 -10.134 1.00 97.50 110 GLN A CA 1
ATOM 828 C C . GLN A 1 110 ? 10.475 1.950 -8.730 1.00 97.50 110 GLN A C 1
ATOM 830 O O . GLN A 1 110 ? 9.944 2.934 -8.218 1.00 97.50 110 GLN A O 1
ATOM 835 N N . VAL A 1 111 ? 10.604 0.790 -8.073 1.00 97.94 111 VAL A N 1
ATOM 836 C CA . VAL A 1 111 ? 10.122 0.598 -6.695 1.00 97.94 111 VAL A CA 1
ATOM 837 C C . VAL A 1 111 ? 10.854 1.530 -5.723 1.00 97.94 111 VAL A C 1
ATOM 839 O O . VAL A 1 111 ? 10.219 2.211 -4.917 1.00 97.94 111 VAL A O 1
ATOM 842 N N . SER A 1 112 ? 12.184 1.610 -5.822 1.00 96.88 112 SER A N 1
ATOM 843 C CA . SER A 1 112 ? 13.004 2.455 -4.943 1.00 96.88 112 SER A CA 1
ATOM 844 C C . SER A 1 112 ? 12.723 3.946 -5.142 1.00 96.88 112 SER A C 1
ATOM 846 O O . SER A 1 112 ? 12.548 4.680 -4.170 1.00 96.88 112 SER A O 1
ATOM 848 N N . GLU A 1 113 ? 12.639 4.400 -6.393 1.00 98.06 113 GLU A N 1
ATOM 849 C CA . GLU A 1 113 ? 12.330 5.788 -6.746 1.00 98.06 113 GLU A CA 1
ATOM 850 C C . GLU A 1 113 ? 10.937 6.193 -6.267 1.00 98.06 113 GLU A C 1
ATOM 852 O O . GLU A 1 113 ? 10.781 7.269 -5.682 1.00 98.06 113 GLU A O 1
ATOM 857 N N . ALA A 1 114 ? 9.933 5.332 -6.455 1.00 98.31 114 ALA A N 1
ATOM 858 C CA . ALA A 1 114 ? 8.579 5.576 -5.973 1.00 98.31 114 ALA A CA 1
ATOM 859 C C . ALA A 1 114 ? 8.532 5.675 -4.437 1.00 98.31 114 ALA A C 1
ATOM 861 O O . ALA A 1 114 ? 7.904 6.594 -3.908 1.00 98.31 114 ALA A O 1
ATOM 862 N N . HIS A 1 115 ? 9.241 4.800 -3.716 1.00 98.00 115 HIS A N 1
ATOM 863 C CA . HIS A 1 115 ? 9.269 4.824 -2.251 1.00 98.00 115 HIS A CA 1
ATOM 864 C C . HIS A 1 115 ? 9.959 6.083 -1.703 1.00 98.00 115 HIS A C 1
ATOM 866 O O . HIS A 1 115 ? 9.396 6.784 -0.859 1.00 98.00 115 HIS A O 1
ATOM 872 N N . LEU A 1 116 ? 11.144 6.424 -2.224 1.00 97.81 116 LEU A N 1
ATOM 873 C CA . LEU A 1 116 ? 11.875 7.631 -1.821 1.00 97.81 116 LEU A CA 1
ATOM 874 C C . LEU A 1 116 ? 11.088 8.905 -2.147 1.00 97.81 116 LEU A C 1
ATOM 876 O O . LEU A 1 116 ? 11.033 9.824 -1.330 1.00 97.81 116 LEU A O 1
ATOM 880 N N . SER A 1 117 ? 10.431 8.943 -3.308 1.00 98.06 117 SER A N 1
ATOM 881 C CA . SER A 1 117 ? 9.576 10.065 -3.704 1.00 98.06 117 SER A CA 1
ATOM 882 C C . SER A 1 117 ? 8.369 10.220 -2.782 1.00 98.06 117 SER A C 1
ATOM 884 O O . SER A 1 117 ? 7.996 11.346 -2.454 1.00 98.06 117 SER A O 1
ATOM 886 N N . ALA A 1 118 ? 7.764 9.113 -2.340 1.00 98.06 118 ALA A N 1
ATOM 887 C CA . ALA A 1 118 ? 6.659 9.147 -1.390 1.00 98.06 118 ALA A CA 1
ATOM 888 C C . ALA A 1 118 ? 7.099 9.715 -0.033 1.00 98.06 118 ALA A C 1
ATOM 890 O O . ALA A 1 118 ? 6.444 10.620 0.482 1.00 98.06 118 ALA A O 1
ATOM 891 N N . ILE A 1 119 ? 8.235 9.259 0.510 1.00 96.62 119 ILE A N 1
ATOM 892 C CA . ILE A 1 119 ? 8.788 9.768 1.778 1.00 96.62 119 ILE A CA 1
ATOM 893 C C . ILE A 1 119 ? 9.089 11.267 1.681 1.00 96.62 119 ILE A C 1
ATOM 895 O O . ILE A 1 119 ? 8.616 12.042 2.515 1.00 96.62 119 ILE A O 1
ATOM 899 N N . ALA A 1 120 ? 9.821 11.680 0.642 1.00 96.56 120 ALA A N 1
ATOM 900 C CA . ALA A 1 120 ? 10.205 13.074 0.441 1.00 96.56 120 ALA A CA 1
ATOM 901 C C . ALA A 1 120 ? 8.985 13.992 0.267 1.00 96.56 120 ALA A C 1
ATOM 903 O O . ALA A 1 120 ? 8.967 15.112 0.777 1.00 96.56 120 ALA A O 1
ATOM 904 N N . TRP A 1 121 ? 7.943 13.520 -0.423 1.00 95.88 121 TRP A N 1
ATOM 905 C CA . TRP A 1 121 ? 6.696 14.266 -0.568 1.00 95.88 121 TRP A CA 1
ATOM 906 C C . TRP A 1 121 ? 5.996 14.473 0.778 1.00 95.88 121 TRP A C 1
ATOM 908 O O . TRP A 1 121 ? 5.591 15.591 1.086 1.00 95.88 121 TRP A O 1
ATOM 918 N N . VAL A 1 122 ? 5.906 13.434 1.616 1.00 94.50 122 VAL A N 1
ATOM 919 C CA . VAL A 1 122 ? 5.278 13.551 2.941 1.00 94.50 122 VAL A CA 1
ATOM 920 C C . VAL A 1 122 ? 6.069 14.471 3.874 1.00 94.50 122 VAL A C 1
ATOM 922 O O . VAL A 1 122 ? 5.475 15.213 4.653 1.00 94.50 122 VAL A O 1
ATOM 925 N N . GLU A 1 123 ? 7.399 14.484 3.779 1.00 91.25 123 GLU A N 1
ATOM 926 C CA . GLU A 1 123 ? 8.247 15.430 4.519 1.00 91.25 123 GLU A CA 1
ATOM 927 C C . GLU A 1 123 ? 7.967 16.892 4.179 1.00 91.25 123 GLU A C 1
ATOM 929 O O . GLU A 1 123 ? 7.993 17.739 5.070 1.00 91.25 123 GLU A O 1
ATOM 934 N N . GLN A 1 124 ? 7.617 17.190 2.930 1.00 92.31 124 GLN A N 1
ATOM 935 C CA . GLN A 1 124 ? 7.282 18.550 2.503 1.00 92.31 124 GLN A CA 1
ATOM 936 C C . GLN A 1 124 ? 5.920 19.035 3.019 1.00 92.31 124 GLN A C 1
ATOM 938 O O . GLN A 1 124 ? 5.673 20.240 3.018 1.00 92.31 124 GLN A O 1
ATOM 943 N N . LEU A 1 125 ? 5.042 18.134 3.474 1.00 87.19 125 LEU A N 1
ATOM 944 C CA . LEU A 1 125 ? 3.713 18.498 3.980 1.00 87.19 125 LEU A CA 1
ATOM 945 C C . LEU A 1 125 ? 3.737 19.079 5.402 1.00 87.19 125 LEU A C 1
ATOM 947 O O . LEU A 1 125 ? 2.725 19.629 5.827 1.00 87.19 125 LEU A O 1
ATOM 951 N N . GLY A 1 126 ? 4.852 18.964 6.137 1.00 77.56 126 GLY A N 1
ATOM 952 C CA . GLY A 1 126 ? 4.965 19.497 7.502 1.00 77.56 126 GLY A CA 1
ATOM 953 C C . GLY A 1 126 ? 3.969 18.872 8.487 1.00 77.56 126 GLY A C 1
ATOM 954 O O . GLY A 1 126 ? 3.398 19.572 9.317 1.00 77.56 126 GLY A O 1
ATOM 955 N N . LEU A 1 127 ? 3.698 17.570 8.341 1.00 70.31 127 LEU A N 1
ATOM 956 C CA . LEU A 1 127 ? 2.849 16.820 9.267 1.00 70.31 127 LEU A CA 1
ATOM 957 C C . LEU A 1 127 ? 3.624 16.569 10.574 1.00 70.31 127 LEU A C 1
ATOM 959 O O . LEU A 1 127 ? 4.361 15.581 10.658 1.00 70.31 127 LEU A O 1
ATOM 963 N N . ASP A 1 128 ? 3.459 17.477 11.539 1.00 57.69 128 ASP A N 1
ATOM 964 C CA . ASP A 1 128 ? 3.974 17.397 12.918 1.00 57.69 128 ASP A CA 1
ATOM 965 C C . ASP A 1 128 ? 2.920 16.837 13.894 1.00 57.69 128 ASP A C 1
ATOM 967 O O . ASP A 1 128 ? 1.757 17.308 13.866 1.00 57.69 128 ASP A O 1
#

Sequence (128 aa):
TAGSKPTSPVLSRTAITRGRFCELLAKENLPQNDQDNLFIVGVFSLLPALLEMPMQQVLDRIVVLDRIADALLDRSGLYGPFLSLAEAVESADLSQLESVSTALMLSPNQVSEAHLSAIAWVEQLGLD

pLDDT: mean 92.72, std 12.74, range [33.84, 98.75]

Secondary structure (DSSP, 8-state):
--------HHHHHHHHHHHHHHHHHTTTTS-HHHHHHHHHHHHHTTHHHHHTS-HHHHHTTS---HHHHHHHHHS-TTTHHHHHHHHHHHHT-HHHHHHHHHHTT--HHHHHHHHHHHHHHHHHTT--